Protein AF-A0A7L1L6F2-F1 (afdb_monomer)

Structure (mmCIF, N/CA/C/O backbone):
data_AF-A0A7L1L6F2-F1
#
_entry.id   AF-A0A7L1L6F2-F1
#
loop_
_atom_site.group_PDB
_atom_site.id
_atom_site.type_symbol
_atom_site.label_atom_id
_atom_site.label_alt_id
_atom_site.label_comp_id
_atom_site.label_asym_id
_atom_site.label_entity_id
_atom_site.label_seq_id
_atom_site.pdbx_PDB_ins_code
_atom_site.Cartn_x
_atom_site.Cartn_y
_atom_site.Cartn_z
_atom_site.occupancy
_atom_site.B_iso_or_equiv
_atom_site.auth_seq_id
_atom_site.auth_comp_id
_atom_site.auth_asym_id
_atom_site.auth_atom_id
_atom_site.pdbx_PDB_model_num
ATOM 1 N N . MET A 1 1 ? -15.639 22.897 21.243 1.00 47.16 1 MET A N 1
ATOM 2 C CA . MET A 1 1 ? -14.923 21.996 20.314 1.00 47.16 1 MET A CA 1
ATOM 3 C C . MET A 1 1 ? -15.946 21.090 19.647 1.00 47.16 1 MET A C 1
ATOM 5 O O . MET A 1 1 ? -16.342 20.098 20.244 1.00 47.16 1 MET A O 1
ATOM 9 N N . ASN A 1 2 ? -16.419 21.458 18.453 1.00 50.44 2 ASN A N 1
ATOM 10 C CA . ASN A 1 2 ? -17.151 20.529 17.593 1.00 50.44 2 ASN A CA 1
ATOM 11 C C . ASN A 1 2 ? -16.120 19.542 17.054 1.00 50.44 2 ASN A C 1
ATOM 13 O O . ASN A 1 2 ? -15.313 19.878 16.195 1.00 50.44 2 ASN A O 1
ATOM 17 N N . ARG A 1 3 ? -16.060 18.364 17.671 1.00 57.56 3 ARG A N 1
ATOM 18 C CA . ARG A 1 3 ? -15.198 17.270 17.237 1.00 57.56 3 ARG A CA 1
ATOM 19 C C . ARG A 1 3 ? -15.911 16.624 16.054 1.00 57.56 3 ARG A C 1
ATOM 21 O O . ARG A 1 3 ? -16.627 15.644 16.218 1.00 57.56 3 ARG A O 1
ATOM 28 N N . GLU A 1 4 ? -15.804 17.263 14.897 1.00 48.03 4 GLU A N 1
ATOM 29 C CA . GLU A 1 4 ? -16.273 16.729 13.623 1.00 48.03 4 GLU A CA 1
ATOM 30 C C . GLU A 1 4 ? -15.482 15.441 13.371 1.00 48.03 4 GLU A C 1
ATOM 32 O O . GLU A 1 4 ? -14.324 15.456 12.958 1.00 48.03 4 GLU A O 1
ATOM 37 N N . GLY A 1 5 ? -16.074 14.316 13.777 1.00 49.31 5 GLY A N 1
ATOM 38 C CA . GLY A 1 5 ? -15.538 12.980 13.591 1.00 49.31 5 GLY A CA 1
ATOM 39 C C . GLY A 1 5 ? -15.503 12.645 12.108 1.00 49.31 5 GLY A C 1
ATOM 40 O O . GLY A 1 5 ? -16.458 12.106 11.560 1.00 49.31 5 GLY A O 1
ATOM 41 N N . VAL A 1 6 ? -14.388 12.968 11.462 1.00 51.19 6 VAL A N 1
ATOM 42 C CA . VAL A 1 6 ? -13.98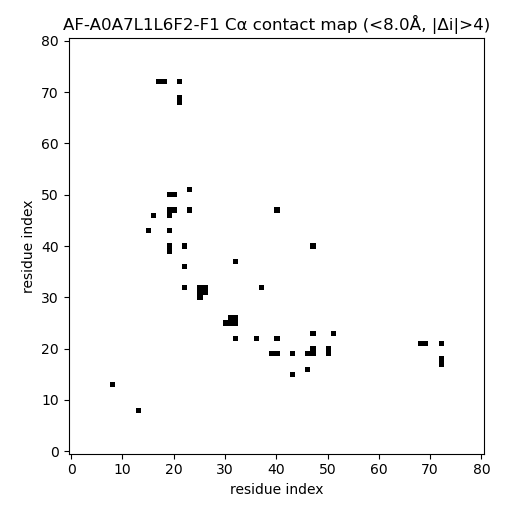3 12.385 10.178 1.00 51.19 6 VAL A CA 1
ATOM 43 C C . VAL A 1 6 ? -13.725 10.886 10.448 1.00 51.19 6 VAL A C 1
ATOM 45 O O . VAL A 1 6 ? -13.224 10.545 11.521 1.00 51.19 6 VAL A O 1
ATOM 48 N N . PRO A 1 7 ? -14.187 9.972 9.576 1.00 51.44 7 PRO A N 1
ATOM 49 C CA . PRO A 1 7 ? -14.794 8.704 9.968 1.00 51.44 7 PRO A CA 1
ATOM 50 C C . PRO A 1 7 ? -13.796 7.772 10.653 1.00 51.44 7 PRO A C 1
ATOM 52 O O . PRO A 1 7 ? -12.629 7.711 10.267 1.00 51.44 7 PRO A O 1
ATOM 55 N N . GLY A 1 8 ? -14.294 7.034 11.648 1.00 53.09 8 GLY A N 1
ATOM 56 C CA . GLY A 1 8 ? -13.567 6.053 12.449 1.00 53.09 8 GLY A CA 1
ATOM 57 C C . GLY A 1 8 ? -12.914 4.949 11.626 1.00 53.09 8 GLY A C 1
ATOM 58 O O . GLY A 1 8 ? -13.443 3.850 11.530 1.00 53.09 8 GLY A O 1
ATOM 59 N N . LYS A 1 9 ? -11.745 5.250 11.066 1.00 57.09 9 LYS A N 1
ATOM 60 C CA . LYS A 1 9 ? -10.778 4.254 10.628 1.00 57.09 9 LYS A CA 1
ATOM 61 C C . LYS A 1 9 ? -9.879 3.953 11.806 1.00 57.09 9 LYS A C 1
ATOM 63 O O . LYS A 1 9 ? -9.250 4.861 12.357 1.00 57.09 9 LYS A O 1
ATOM 68 N N . SER A 1 10 ? -9.855 2.692 12.204 1.00 75.56 10 SER A N 1
ATOM 69 C CA . SER A 1 10 ? -9.003 2.227 13.293 1.00 75.56 10 SER A CA 1
ATOM 70 C C . SER A 1 10 ? -7.531 2.542 12.974 1.00 75.56 10 SER A C 1
ATOM 72 O O . SER A 1 10 ? -7.168 2.617 11.795 1.00 75.56 10 SER A O 1
ATOM 74 N N . PRO A 1 11 ? -6.652 2.725 13.977 1.00 75.50 11 PRO A N 1
ATOM 75 C CA . PRO A 1 11 ? -5.219 2.954 13.741 1.00 75.50 11 PRO A CA 1
ATOM 76 C C . PRO A 1 11 ? -4.602 1.875 12.834 1.00 75.50 11 PRO A C 1
ATOM 78 O O . PRO A 1 11 ? -3.759 2.170 11.991 1.00 75.50 11 PRO A O 1
ATOM 81 N N . GLU A 1 12 ? -5.112 0.648 12.932 1.00 81.81 12 GLU A N 1
ATOM 82 C CA . GLU A 1 12 ? -4.769 -0.470 12.056 1.00 81.81 12 GLU A CA 1
ATOM 83 C C . GLU A 1 12 ? -5.143 -0.227 10.585 1.00 81.81 12 GLU A C 1
ATOM 85 O O . GLU A 1 12 ? -4.333 -0.454 9.689 1.00 81.81 12 GLU A O 1
ATOM 90 N N . GLU A 1 13 ? -6.333 0.303 10.306 1.00 83.25 13 GLU A N 1
ATOM 91 C CA . GLU A 1 13 ? -6.749 0.620 8.938 1.00 83.25 13 GLU A CA 1
ATOM 92 C C . GLU A 1 13 ? -5.913 1.753 8.347 1.00 83.25 13 GLU A C 1
ATOM 94 O O . GLU A 1 13 ? -5.538 1.685 7.176 1.00 83.25 13 GLU A O 1
ATOM 99 N N . MET A 1 14 ? -5.572 2.773 9.145 1.00 82.12 14 MET A N 1
ATOM 100 C CA . MET A 1 14 ? -4.642 3.815 8.701 1.00 82.12 14 MET A CA 1
ATOM 101 C C . MET A 1 14 ? -3.281 3.221 8.344 1.00 82.12 14 MET A C 1
ATOM 103 O O . MET A 1 14 ? -2.768 3.522 7.264 1.00 82.12 14 MET A O 1
ATOM 107 N N . TYR A 1 15 ? -2.744 2.339 9.191 1.00 84.56 15 TYR A N 1
ATOM 108 C CA . TYR A 1 15 ? -1.494 1.634 8.922 1.00 84.56 15 TYR A CA 1
ATOM 109 C C . TYR A 1 15 ? -1.573 0.824 7.625 1.00 84.56 15 TYR A C 1
ATOM 111 O O . TYR A 1 15 ? -0.697 0.948 6.770 1.00 84.56 15 TYR A O 1
ATOM 119 N N . ILE A 1 16 ? -2.649 0.057 7.419 1.00 89.75 16 ILE A N 1
ATOM 120 C CA . ILE A 1 16 ? -2.854 -0.720 6.190 1.00 89.75 16 ILE A CA 1
ATOM 121 C C . ILE A 1 16 ? -2.903 0.203 4.974 1.00 89.75 16 ILE A C 1
ATOM 123 O O . ILE A 1 16 ? -2.206 -0.039 3.986 1.00 89.75 16 ILE A O 1
ATOM 127 N N . GLN A 1 17 ? -3.685 1.284 5.035 1.00 86.44 17 GLN A N 1
ATOM 128 C CA . GLN A 1 17 ? -3.781 2.232 3.932 1.00 86.44 17 GLN A CA 1
ATOM 129 C C . GLN A 1 17 ? -2.421 2.870 3.622 1.00 86.44 17 GLN A C 1
ATOM 131 O O . GLN A 1 17 ? -2.025 2.907 2.456 1.00 86.44 17 GLN A O 1
ATOM 136 N N . GLN A 1 18 ? -1.695 3.337 4.636 1.00 83.50 18 GLN A N 1
ATOM 137 C CA . GLN A 1 18 ? -0.380 3.953 4.464 1.00 83.50 18 GLN A CA 1
ATOM 138 C C . GLN A 1 18 ? 0.641 2.958 3.911 1.00 83.50 18 GLN A C 1
ATOM 140 O O . GLN A 1 18 ? 1.310 3.260 2.923 1.00 83.50 18 GLN A O 1
ATOM 145 N N . LYS A 1 19 ? 0.711 1.750 4.475 1.00 8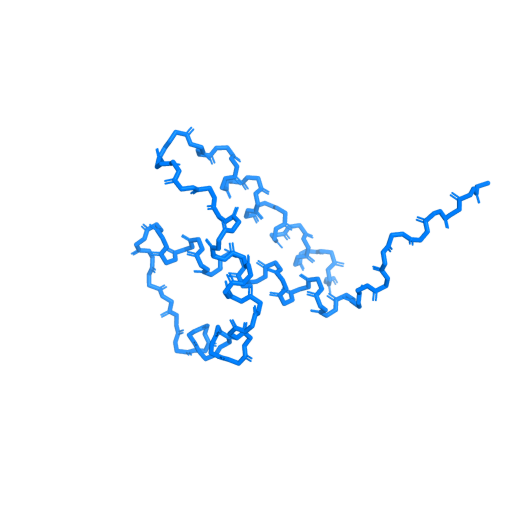8.06 19 LYS A N 1
ATOM 146 C CA . LYS A 1 19 ? 1.634 0.702 4.038 1.00 88.06 19 LYS A CA 1
ATOM 147 C C . LYS A 1 19 ? 1.372 0.286 2.598 1.00 88.06 19 LYS A C 1
ATOM 149 O O . LYS A 1 19 ? 2.299 0.282 1.796 1.00 88.06 19 LYS A O 1
ATOM 154 N N . VAL A 1 20 ? 0.116 0.028 2.222 1.00 90.69 20 VAL A N 1
ATOM 155 C CA . VAL A 1 20 ? -0.243 -0.264 0.823 1.00 90.69 20 VAL A CA 1
ATOM 156 C C . VAL A 1 20 ? 0.241 0.851 -0.107 1.00 90.69 20 VAL A C 1
ATOM 158 O O . VAL A 1 20 ? 0.841 0.563 -1.142 1.00 90.69 20 VAL A O 1
ATOM 161 N N . ARG A 1 21 ? 0.036 2.119 0.269 1.00 86.62 21 ARG A N 1
ATOM 162 C CA . ARG A 1 21 ? 0.467 3.267 -0.537 1.00 86.62 21 ARG A CA 1
ATOM 163 C C . ARG A 1 21 ? 1.975 3.283 -0.762 1.00 86.62 21 ARG A C 1
ATOM 165 O O . ARG A 1 21 ? 2.421 3.446 -1.895 1.00 86.62 21 ARG A O 1
ATOM 172 N N . VAL A 1 22 ? 2.743 3.115 0.313 1.00 85.31 22 VAL A N 1
ATOM 173 C CA . VAL A 1 22 ? 4.210 3.121 0.278 1.00 85.31 22 VAL A CA 1
ATOM 174 C C . VAL A 1 22 ? 4.726 1.969 -0.575 1.00 85.31 22 VAL A C 1
ATOM 176 O O . VAL A 1 22 ? 5.569 2.186 -1.439 1.00 85.31 22 VAL A O 1
ATOM 179 N N . LEU A 1 23 ? 4.175 0.766 -0.412 1.00 89.56 23 LEU A N 1
ATOM 180 C CA . LEU A 1 23 ? 4.607 -0.401 -1.178 1.00 89.56 23 LEU A CA 1
ATOM 181 C C . LEU A 1 23 ? 4.273 -0.293 -2.674 1.00 89.56 23 LEU A C 1
ATOM 183 O O . LEU A 1 23 ? 5.097 -0.644 -3.520 1.00 89.56 23 LEU A O 1
ATOM 187 N N . LEU A 1 24 ? 3.087 0.218 -3.025 1.00 87.31 24 LEU A N 1
ATOM 188 C CA . LEU A 1 24 ? 2.747 0.506 -4.423 1.00 87.31 24 LEU A CA 1
ATOM 189 C C . LEU A 1 24 ? 3.684 1.552 -5.016 1.00 87.31 24 LEU A C 1
ATOM 191 O O . LEU A 1 24 ? 4.049 1.457 -6.189 1.00 87.31 24 LEU A O 1
ATOM 195 N N . MET A 1 25 ? 4.103 2.518 -4.202 1.00 81.75 25 MET A N 1
ATOM 196 C CA . MET A 1 25 ? 5.033 3.533 -4.649 1.00 81.75 25 MET A CA 1
ATOM 197 C C . MET A 1 25 ? 6.454 2.999 -4.838 1.00 81.75 25 MET A C 1
ATOM 199 O O . MET A 1 25 ? 7.060 3.242 -5.876 1.00 81.75 25 MET A O 1
ATOM 203 N N . LEU A 1 26 ? 6.973 2.224 -3.885 1.00 83.88 26 LEU A N 1
ATOM 204 C CA . LEU A 1 26 ? 8.265 1.545 -4.009 1.00 83.88 26 LEU A CA 1
ATOM 205 C C . LEU A 1 26 ? 8.321 0.722 -5.299 1.00 83.88 26 LEU A C 1
ATOM 207 O O . LEU A 1 26 ? 9.251 0.873 -6.089 1.00 83.88 26 LEU A O 1
ATOM 211 N N . ARG A 1 27 ? 7.263 -0.047 -5.575 1.00 85.50 27 ARG A N 1
ATOM 212 C CA . ARG A 1 27 ? 7.130 -0.802 -6.824 1.00 85.50 27 ARG A CA 1
ATOM 213 C C . ARG A 1 27 ? 7.150 0.100 -8.058 1.00 85.50 27 ARG A C 1
ATOM 215 O O . ARG A 1 27 ? 7.800 -0.231 -9.044 1.00 85.50 27 ARG A O 1
ATOM 222 N N . LYS A 1 28 ? 6.463 1.247 -8.013 1.00 81.31 28 LYS A N 1
ATOM 223 C CA . LYS A 1 28 ? 6.444 2.231 -9.108 1.00 81.31 28 LYS A CA 1
ATOM 224 C C . LYS A 1 28 ? 7.818 2.878 -9.337 1.00 81.31 28 LYS A C 1
ATOM 226 O O . LYS A 1 28 ? 8.134 3.216 -10.473 1.00 81.31 28 LYS A O 1
ATOM 231 N N . MET A 1 29 ? 8.641 3.015 -8.295 1.00 77.94 29 MET A N 1
ATOM 232 C CA . MET A 1 29 ? 10.034 3.482 -8.392 1.00 77.94 29 MET A CA 1
ATOM 233 C C . MET A 1 29 ? 11.010 2.407 -8.885 1.00 77.94 29 MET A C 1
ATOM 235 O O . MET A 1 29 ? 12.191 2.697 -9.049 1.00 77.94 29 MET A O 1
ATOM 239 N N . GLY A 1 30 ? 10.544 1.178 -9.128 1.00 81.50 30 GLY A N 1
ATOM 240 C CA . GLY A 1 30 ? 11.400 0.055 -9.511 1.00 81.50 30 GLY A CA 1
ATOM 241 C C . GLY A 1 30 ? 12.129 -0.599 -8.334 1.00 81.50 30 GLY A C 1
ATOM 242 O O . GLY A 1 30 ? 13.024 -1.412 -8.554 1.00 81.50 30 GLY A O 1
ATOM 243 N N . SER A 1 31 ? 11.756 -0.275 -7.091 1.00 84.81 31 SER A N 1
ATOM 244 C CA . SER A 1 31 ? 12.244 -0.992 -5.914 1.00 84.81 31 SER A CA 1
ATOM 245 C C . SER A 1 31 ? 11.588 -2.367 -5.822 1.00 84.81 31 SER A C 1
ATOM 247 O O . SER A 1 31 ? 10.381 -2.517 -6.034 1.00 84.81 31 SER A O 1
ATOM 249 N N . ASN A 1 32 ? 12.381 -3.371 -5.452 1.00 87.44 32 ASN A N 1
ATOM 250 C CA . ASN A 1 32 ? 11.871 -4.712 -5.196 1.00 87.44 32 ASN A CA 1
ATOM 251 C C . ASN A 1 32 ? 11.150 -4.756 -3.849 1.00 87.44 32 ASN A C 1
ATOM 253 O O . ASN A 1 32 ? 11.630 -4.202 -2.861 1.00 87.44 32 ASN A O 1
ATOM 257 N N . LEU A 1 33 ? 10.014 -5.443 -3.827 1.00 87.81 33 LEU A N 1
ATOM 258 C CA . LEU A 1 33 ? 9.279 -5.755 -2.609 1.00 87.81 33 LEU A CA 1
ATOM 259 C C . LEU A 1 33 ? 9.663 -7.162 -2.143 1.00 87.8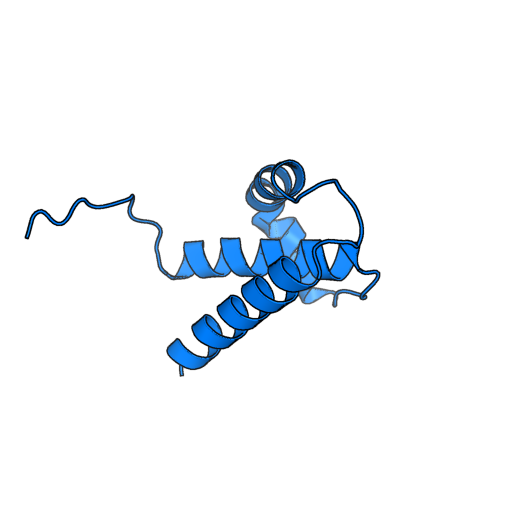1 33 LEU A C 1
ATOM 261 O O . LEU A 1 33 ? 9.929 -8.042 -2.960 1.00 87.81 33 LEU A O 1
ATOM 265 N N . THR A 1 34 ? 9.688 -7.385 -0.836 1.00 92.62 34 THR A N 1
ATOM 266 C CA . THR A 1 34 ? 9.877 -8.713 -0.242 1.00 92.62 34 THR A CA 1
ATOM 267 C C . THR A 1 34 ? 8.606 -9.555 -0.358 1.00 92.62 34 THR A C 1
ATOM 269 O O . THR A 1 34 ? 7.498 -9.031 -0.483 1.00 92.62 34 THR A O 1
ATOM 272 N N . ALA A 1 35 ? 8.744 -10.878 -0.236 1.00 90.44 35 ALA A N 1
ATOM 273 C CA . ALA A 1 35 ? 7.615 -11.808 -0.309 1.00 90.44 35 ALA A CA 1
ATOM 274 C C . ALA A 1 35 ? 6.479 -11.459 0.676 1.00 90.44 35 ALA A C 1
ATOM 276 O O . ALA A 1 35 ? 5.304 -11.542 0.316 1.00 90.44 35 ALA A O 1
ATOM 277 N N . SER A 1 36 ? 6.820 -11.003 1.887 1.00 91.50 36 SER A N 1
ATOM 278 C CA . SER A 1 36 ? 5.843 -10.578 2.898 1.00 91.50 36 SER A CA 1
ATOM 279 C C . SER A 1 36 ? 5.091 -9.305 2.498 1.00 91.50 36 SER A C 1
ATOM 281 O O . SER A 1 36 ? 3.909 -9.158 2.800 1.00 91.50 36 SER A O 1
ATOM 283 N N . GLU A 1 37 ? 5.744 -8.372 1.807 1.00 91.69 37 GLU A N 1
ATOM 284 C CA . GLU A 1 37 ? 5.115 -7.144 1.306 1.00 91.69 37 GLU A CA 1
ATOM 285 C C . GLU A 1 37 ? 4.216 -7.426 0.099 1.00 91.69 37 GLU A C 1
ATOM 287 O O . GLU A 1 37 ? 3.124 -6.868 -0.019 1.00 91.69 37 GLU A O 1
ATOM 292 N N . GLU A 1 38 ? 4.640 -8.333 -0.780 1.00 91.75 38 GLU A N 1
ATOM 293 C CA . GLU A 1 38 ? 3.809 -8.810 -1.882 1.00 91.75 38 GLU A CA 1
ATOM 294 C C . GLU A 1 38 ? 2.576 -9.566 -1.384 1.00 91.75 38 GLU A C 1
ATOM 296 O O . GLU A 1 38 ? 1.485 -9.404 -1.933 1.00 91.75 38 GLU A O 1
ATOM 301 N N . GLU A 1 39 ? 2.726 -10.374 -0.336 1.00 93.81 39 GLU A N 1
ATOM 302 C CA . GLU A 1 39 ? 1.606 -11.021 0.341 1.00 93.81 39 GLU A CA 1
ATOM 303 C C . GLU A 1 39 ? 0.679 -9.999 1.003 1.00 93.81 39 GLU A C 1
ATOM 305 O O . GLU A 1 39 ? -0.531 -10.070 0.808 1.00 93.81 39 GLU A O 1
ATOM 310 N N . PHE A 1 40 ? 1.221 -8.985 1.682 1.00 93.12 40 PHE A N 1
ATOM 311 C CA . PHE A 1 40 ? 0.426 -7.904 2.270 1.00 93.12 40 PHE A CA 1
ATOM 312 C C . PHE A 1 40 ? -0.446 -7.199 1.221 1.00 93.12 40 PHE A C 1
ATOM 314 O O . PHE A 1 40 ? -1.633 -6.959 1.436 1.00 93.12 40 PHE A O 1
ATOM 321 N N . LEU A 1 41 ? 0.113 -6.915 0.046 1.00 92.62 41 LEU A N 1
ATOM 322 C CA . LEU A 1 41 ? -0.624 -6.289 -1.054 1.00 92.62 41 LEU A CA 1
ATOM 323 C C . LEU A 1 41 ? -1.682 -7.217 -1.656 1.00 92.62 41 LEU A C 1
ATOM 325 O O . LEU A 1 41 ? -2.731 -6.735 -2.079 1.00 92.62 41 LEU A O 1
ATOM 329 N N . ARG A 1 42 ? -1.437 -8.534 -1.671 1.00 92.94 42 ARG A N 1
ATOM 330 C CA . ARG A 1 42 ? -2.437 -9.535 -2.071 1.00 92.94 42 ARG A CA 1
ATOM 331 C C . ARG A 1 42 ? -3.584 -9.616 -1.063 1.00 92.94 42 ARG A C 1
ATOM 333 O O . ARG A 1 42 ? -4.740 -9.571 -1.473 1.00 92.94 42 ARG A O 1
ATOM 340 N N . THR A 1 43 ? -3.283 -9.656 0.233 1.00 95.12 43 THR A N 1
ATOM 341 C CA . THR A 1 43 ? -4.282 -9.678 1.314 1.00 95.12 43 THR A CA 1
ATOM 342 C C . THR A 1 43 ? -5.166 -8.432 1.289 1.00 95.12 43 THR A C 1
ATOM 344 O O . THR A 1 43 ? -6.382 -8.527 1.428 1.00 95.12 43 THR A O 1
ATOM 347 N N . TYR A 1 44 ? -4.578 -7.263 1.023 1.00 93.25 44 TYR A N 1
ATOM 348 C CA . TYR A 1 44 ? -5.291 -5.984 0.966 1.00 93.25 44 TYR A CA 1
ATOM 349 C C . TYR A 1 44 ? -5.527 -5.487 -0.468 1.00 93.25 44 TYR A C 1
ATOM 351 O O . TYR A 1 44 ? -5.538 -4.279 -0.725 1.00 93.25 44 TYR A O 1
ATOM 359 N N . ALA A 1 45 ? -5.779 -6.404 -1.409 1.00 91.19 45 ALA A N 1
ATOM 360 C CA . ALA A 1 45 ? -5.981 -6.086 -2.826 1.00 91.19 45 ALA A CA 1
ATOM 361 C C . ALA A 1 45 ? -7.114 -5.068 -3.082 1.00 91.19 45 ALA A C 1
ATOM 363 O O . ALA A 1 45 ? -7.044 -4.275 -4.025 1.00 91.19 45 ALA A O 1
ATOM 364 N N . GLY A 1 46 ? -8.152 -5.041 -2.238 1.00 90.50 46 GLY A N 1
ATOM 365 C CA . GLY A 1 46 ? -9.222 -4.037 -2.325 1.00 90.50 46 GLY A CA 1
ATOM 366 C C . GLY A 1 46 ? -8.713 -2.611 -2.085 1.00 90.50 46 GLY A C 1
ATOM 367 O O . GLY A 1 46 ? -9.033 -1.687 -2.835 1.00 90.50 46 GLY A O 1
ATOM 368 N N . VAL A 1 47 ? -7.840 -2.442 -1.089 1.00 89.94 47 VAL A N 1
ATOM 369 C CA . VAL A 1 47 ? -7.188 -1.161 -0.786 1.00 89.94 47 VAL A CA 1
ATOM 370 C C . VAL A 1 47 ? -6.188 -0.803 -1.884 1.00 89.94 47 VAL A C 1
ATOM 372 O O . VAL A 1 47 ? -6.125 0.355 -2.296 1.00 89.94 47 VAL A O 1
ATOM 375 N N . VAL A 1 48 ? -5.455 -1.797 -2.395 1.00 89.62 48 VAL A N 1
ATOM 376 C CA . VAL A 1 48 ? -4.518 -1.629 -3.512 1.00 89.62 48 VAL A CA 1
ATOM 377 C C . VAL A 1 48 ? -5.214 -1.035 -4.726 1.00 89.62 48 VAL A C 1
ATOM 379 O O . VAL A 1 48 ? -4.771 -0.005 -5.214 1.00 89.62 48 VAL A O 1
ATOM 382 N N . ASN A 1 49 ? -6.320 -1.623 -5.184 1.00 87.69 49 ASN A N 1
ATOM 383 C CA . ASN A 1 49 ? -7.034 -1.132 -6.366 1.00 87.69 49 ASN A CA 1
ATOM 384 C C . ASN A 1 49 ? -7.565 0.294 -6.178 1.00 87.69 49 ASN A C 1
ATOM 386 O O . ASN A 1 49 ? -7.450 1.130 -7.077 1.00 87.69 49 ASN A O 1
ATOM 390 N N . SER A 1 50 ? -8.093 0.590 -4.987 1.00 87.44 50 SER A N 1
ATOM 391 C CA . SER A 1 50 ? -8.586 1.928 -4.657 1.00 87.44 50 SER A CA 1
ATOM 392 C C . SER A 1 50 ? -7.466 2.970 -4.703 1.00 87.44 50 SER A C 1
ATOM 394 O O . SER A 1 50 ? -7.645 4.044 -5.277 1.00 87.44 50 SER A O 1
ATOM 396 N N . GLN A 1 51 ? -6.297 2.652 -4.144 1.00 82.75 51 GLN A N 1
ATOM 397 C CA . GLN A 1 51 ? -5.165 3.574 -4.094 1.00 82.75 51 GLN A CA 1
ATOM 398 C C . GLN A 1 51 ? -4.390 3.651 -5.405 1.00 82.75 51 GLN A C 1
ATOM 400 O O . GLN A 1 51 ? -3.894 4.720 -5.739 1.00 82.75 51 GLN A O 1
ATOM 405 N N . LEU A 1 52 ? -4.321 2.563 -6.173 1.00 82.44 52 LEU A N 1
ATOM 406 C CA . LEU A 1 52 ? -3.641 2.508 -7.466 1.00 82.44 52 LEU A CA 1
ATOM 407 C C . LEU A 1 52 ? -4.222 3.518 -8.459 1.00 82.44 52 LEU A C 1
ATOM 409 O O . LEU A 1 52 ? -3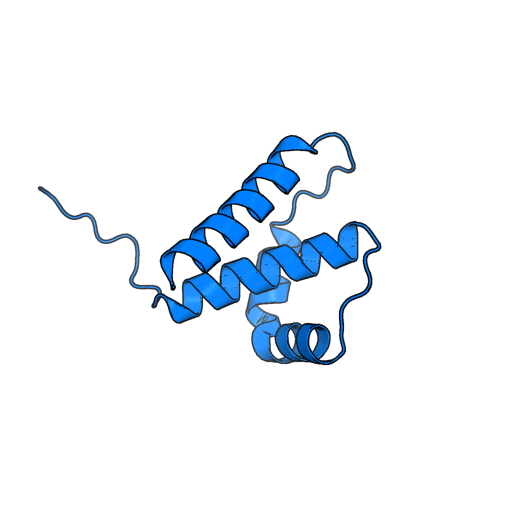.468 4.160 -9.180 1.00 82.44 52 LEU A O 1
ATOM 413 N N . SER A 1 53 ? -5.544 3.707 -8.445 1.00 79.50 53 SER A N 1
ATOM 414 C CA . SER A 1 53 ? -6.213 4.713 -9.283 1.00 79.50 53 SER A CA 1
ATOM 415 C C . SER A 1 53 ? -6.041 6.147 -8.766 1.00 79.50 53 SER A C 1
ATOM 417 O O . SER A 1 53 ? -6.196 7.095 -9.527 1.00 79.50 53 SER A O 1
ATOM 419 N N . GLN A 1 54 ? -5.733 6.316 -7.476 1.00 73.94 54 GLN A N 1
ATOM 420 C CA . GLN A 1 54 ? -5.494 7.620 -6.840 1.00 73.94 54 GLN A CA 1
ATOM 421 C C . GLN A 1 54 ? -4.016 8.024 -6.855 1.00 73.94 54 GLN A C 1
ATOM 423 O O . GLN A 1 54 ? -3.684 9.177 -6.582 1.00 73.94 54 GLN A O 1
ATOM 428 N N . LEU A 1 55 ? -3.119 7.078 -7.138 1.00 71.00 55 LEU A N 1
ATOM 429 C CA . LEU A 1 55 ? -1.698 7.343 -7.274 1.00 71.00 55 LEU A CA 1
ATOM 430 C C . LEU A 1 55 ? -1.494 8.292 -8.465 1.00 71.00 55 LEU A C 1
ATOM 432 O O . LEU A 1 55 ? -1.984 8.007 -9.560 1.00 71.00 55 LEU A O 1
ATOM 436 N N . PRO A 1 56 ? -0.768 9.409 -8.283 1.00 63.03 56 PRO A N 1
ATOM 437 C CA . PRO A 1 56 ? -0.564 10.371 -9.354 1.00 63.03 56 PRO A CA 1
ATOM 438 C C . PRO A 1 56 ? 0.098 9.678 -10.549 1.00 63.03 56 PRO A C 1
ATOM 440 O O . PRO A 1 56 ? 1.149 9.040 -10.423 1.00 63.03 56 PRO A O 1
ATOM 443 N N . GLN A 1 57 ? -0.550 9.756 -11.713 1.00 58.44 57 GLN A N 1
ATOM 444 C CA . GLN A 1 57 ? -0.087 9.110 -12.944 1.00 58.44 57 GLN A CA 1
ATOM 445 C C . GLN A 1 57 ? 1.085 9.857 -13.598 1.00 58.44 57 GLN A C 1
ATOM 447 O O . GLN 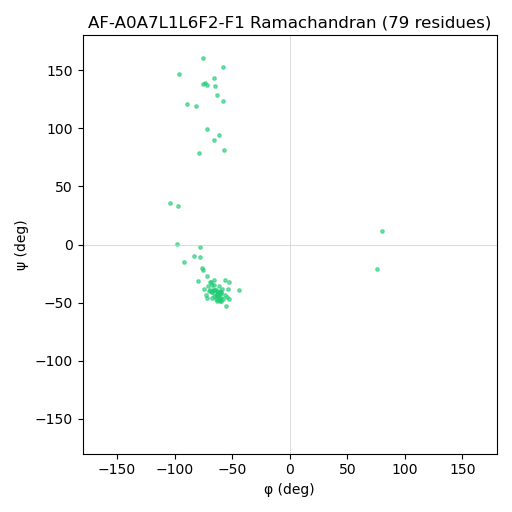A 1 57 ? 1.850 9.238 -14.332 1.00 58.44 57 GLN A O 1
ATOM 452 N N . HIS A 1 58 ? 1.290 11.142 -13.290 1.00 54.38 58 HIS A N 1
ATOM 453 C CA . HIS A 1 58 ? 2.339 11.955 -13.907 1.00 54.38 58 HIS A CA 1
ATOM 454 C C . HIS A 1 58 ? 3.705 11.723 -13.250 1.00 54.38 58 HIS A C 1
ATOM 456 O O . HIS A 1 58 ? 3.904 11.886 -12.047 1.00 54.38 58 HIS A O 1
ATOM 462 N N . SER A 1 59 ? 4.628 11.248 -14.074 1.00 50.16 59 SER A N 1
ATOM 463 C CA . SER A 1 59 ? 5.937 10.726 -13.717 1.00 50.16 59 SER A CA 1
ATOM 464 C C . SER A 1 59 ? 6.910 11.820 -13.262 1.00 50.16 59 SER A C 1
ATOM 466 O O . SER A 1 59 ? 7.050 12.847 -13.913 1.00 50.16 59 SER A O 1
ATOM 468 N N . ILE A 1 60 ? 7.661 11.524 -12.198 1.00 51.56 60 ILE A N 1
ATOM 469 C CA . ILE A 1 60 ? 9.045 11.986 -11.962 1.00 51.56 60 ILE A CA 1
ATOM 470 C C . ILE A 1 60 ? 9.260 13.451 -11.516 1.00 51.56 60 ILE A C 1
ATOM 472 O O . ILE A 1 60 ? 10.247 13.696 -10.833 1.00 51.56 60 ILE A O 1
ATOM 476 N N . ASP A 1 61 ? 8.333 14.387 -11.730 1.00 50.41 61 ASP A N 1
ATOM 477 C CA . ASP A 1 61 ? 8.480 15.778 -11.228 1.00 50.41 61 ASP A CA 1
ATOM 478 C C . ASP A 1 61 ? 8.055 15.964 -9.747 1.00 50.41 61 ASP A C 1
ATOM 480 O O . ASP A 1 61 ? 8.329 16.973 -9.110 1.00 50.41 61 ASP A O 1
ATOM 484 N N . GLN A 1 62 ? 7.418 14.956 -9.140 1.00 51.69 62 GLN A N 1
ATOM 485 C CA . GLN A 1 62 ? 6.830 15.038 -7.791 1.00 51.69 62 GLN A CA 1
ATOM 486 C C . GLN A 1 62 ? 7.711 14.479 -6.658 1.00 51.69 62 GLN A C 1
ATOM 488 O O . GLN A 1 62 ? 7.181 13.935 -5.689 1.00 51.69 62 GLN A O 1
ATOM 493 N N . GLY A 1 63 ? 9.042 14.594 -6.747 1.00 55.00 63 GLY A N 1
ATOM 494 C CA . GLY A 1 63 ? 9.987 14.133 -5.706 1.00 55.00 63 GLY A CA 1
ATOM 495 C C . GLY A 1 63 ? 9.570 14.497 -4.269 1.00 55.00 63 GLY A C 1
ATOM 496 O O . GLY A 1 63 ? 9.633 13.664 -3.368 1.00 55.00 63 GLY A O 1
ATOM 497 N N . GLU A 1 64 ? 9.030 15.702 -4.087 1.00 56.59 64 GLU A N 1
ATOM 498 C CA . GLU A 1 64 ? 8.499 16.232 -2.822 1.00 56.59 64 GLU A CA 1
ATOM 499 C C . GLU A 1 64 ? 7.327 15.424 -2.241 1.00 56.59 64 GLU A C 1
ATOM 501 O O . GLU A 1 64 ? 7.295 15.143 -1.043 1.00 56.59 64 GLU A O 1
ATOM 506 N N . TYR A 1 65 ? 6.370 14.992 -3.070 1.00 60.12 65 TYR A N 1
ATOM 507 C CA . TYR A 1 65 ? 5.202 14.246 -2.584 1.00 60.12 65 TYR A CA 1
ATOM 508 C C . TYR A 1 65 ? 5.600 12.847 -2.098 1.00 60.12 65 TYR A C 1
ATOM 510 O O . TYR A 1 65 ? 5.033 12.317 -1.140 1.00 60.12 65 TYR A O 1
ATOM 518 N N . TRP A 1 66 ? 6.617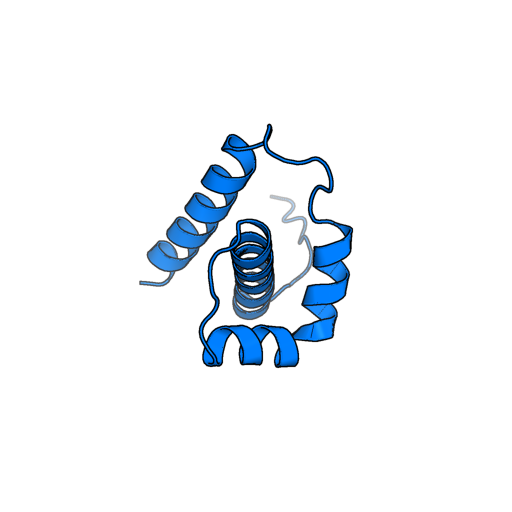 12.265 -2.735 1.00 60.47 66 TRP A N 1
ATOM 519 C CA . TRP A 1 66 ? 7.151 10.949 -2.400 1.00 60.47 66 TRP A CA 1
ATOM 520 C C . TRP A 1 66 ? 7.954 10.964 -1.104 1.00 60.47 66 TRP A C 1
ATOM 522 O O . TRP A 1 66 ? 7.754 10.098 -0.252 1.00 60.47 66 TRP A O 1
ATOM 532 N N . VAL A 1 67 ? 8.801 11.980 -0.921 1.00 64.00 67 VAL A N 1
ATOM 533 C CA . VAL A 1 67 ? 9.552 12.184 0.322 1.00 64.00 67 VAL A CA 1
ATOM 534 C C . VAL A 1 67 ? 8.602 12.511 1.466 1.00 64.00 67 VAL A C 1
ATOM 536 O O . VAL A 1 67 ? 8.720 11.913 2.530 1.00 64.00 67 VAL A O 1
ATOM 539 N N . SER A 1 68 ? 7.616 13.384 1.250 1.00 64.50 68 SER A N 1
ATOM 540 C CA . SER A 1 68 ? 6.649 13.759 2.285 1.00 64.50 68 SER A CA 1
ATOM 541 C C . SER A 1 68 ? 5.816 12.562 2.757 1.00 64.50 68 SER A C 1
ATOM 543 O O . SER A 1 68 ? 5.638 12.362 3.958 1.00 64.50 68 SER A O 1
ATOM 545 N N . LEU A 1 69 ? 5.380 11.694 1.838 1.00 68.00 69 LEU A N 1
ATOM 546 C CA . LEU A 1 69 ? 4.615 10.498 2.188 1.00 68.00 69 LEU A CA 1
ATOM 547 C C . LEU A 1 69 ? 5.465 9.438 2.911 1.00 68.00 69 LEU A C 1
ATOM 549 O O . LEU A 1 69 ? 4.989 8.826 3.868 1.00 68.00 69 LEU A O 1
ATOM 553 N N . LEU A 1 70 ? 6.716 9.233 2.489 1.00 69.12 70 LEU A N 1
ATOM 554 C CA . LEU A 1 70 ? 7.649 8.347 3.190 1.00 69.12 70 LEU A CA 1
ATOM 555 C C . LEU A 1 70 ? 7.999 8.905 4.579 1.00 69.12 70 LEU A C 1
ATOM 557 O O . LEU A 1 70 ? 8.050 8.157 5.549 1.00 69.12 70 LEU A O 1
ATOM 561 N N . CYS A 1 71 ? 8.164 10.223 4.695 1.00 67.31 71 CYS A N 1
ATOM 562 C CA . CYS A 1 71 ? 8.406 10.915 5.958 1.00 67.31 71 CYS A CA 1
ATOM 563 C C . CYS A 1 71 ? 7.192 10.818 6.897 1.00 67.31 71 CYS A C 1
ATOM 565 O O . CYS A 1 71 ? 7.355 10.653 8.105 1.00 67.31 71 CYS A O 1
ATOM 567 N N . LEU A 1 72 ? 5.971 10.825 6.348 1.00 65.75 72 LEU A N 1
ATOM 568 C CA . LEU A 1 72 ? 4.748 10.558 7.102 1.00 65.75 72 LEU A CA 1
ATOM 569 C C . LEU A 1 72 ? 4.685 9.100 7.581 1.00 65.75 72 LEU A C 1
ATOM 571 O O . LEU A 1 72 ? 4.303 8.857 8.722 1.00 65.75 72 LEU A O 1
ATOM 575 N N . TYR A 1 73 ? 5.091 8.140 6.746 1.00 68.44 73 TYR A N 1
ATOM 576 C CA . TYR A 1 73 ? 5.178 6.730 7.134 1.00 68.44 73 TYR A CA 1
ATOM 577 C C . TYR A 1 73 ? 6.203 6.526 8.259 1.00 68.44 73 TYR A C 1
ATOM 579 O O . TYR A 1 73 ? 5.861 5.955 9.291 1.00 68.44 73 TYR A O 1
ATOM 587 N N . LEU A 1 74 ? 7.412 7.087 8.123 1.00 64.69 74 LEU A N 1
ATOM 588 C CA . LEU A 1 74 ? 8.410 7.076 9.196 1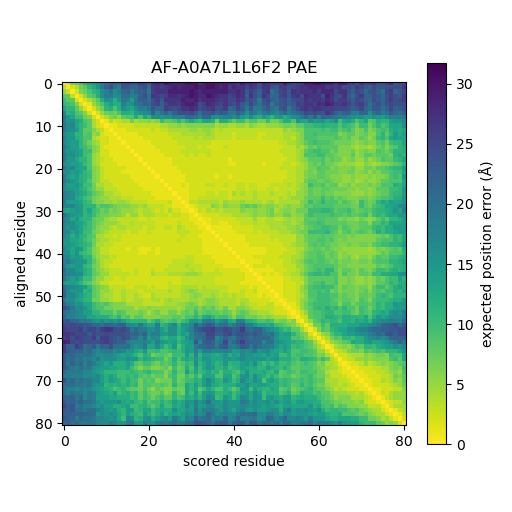.00 64.69 74 LEU A CA 1
ATOM 589 C C . LEU A 1 74 ? 7.889 7.788 10.452 1.00 64.69 74 LEU A C 1
ATOM 591 O O . LEU A 1 74 ? 8.092 7.284 11.550 1.00 64.69 74 LEU A O 1
ATOM 595 N N . SER A 1 75 ? 7.192 8.920 10.329 1.00 61.91 75 SER A N 1
ATOM 596 C CA . SER A 1 75 ? 6.583 9.599 11.484 1.00 61.91 75 SER A CA 1
ATOM 597 C C . SER A 1 75 ? 5.530 8.738 12.184 1.00 61.91 75 SER A C 1
ATOM 599 O O . SER A 1 75 ? 5.515 8.687 13.411 1.00 61.91 75 SER A O 1
ATOM 601 N N . CYS A 1 76 ? 4.680 8.026 11.439 1.00 54.72 76 CYS A N 1
ATOM 602 C CA . CYS A 1 76 ? 3.703 7.096 12.010 1.00 54.72 76 CYS A CA 1
ATOM 603 C C . CYS A 1 76 ? 4.372 5.909 12.713 1.00 54.72 76 CYS A C 1
ATOM 605 O O . CYS A 1 76 ? 3.923 5.505 13.782 1.00 54.72 76 CYS A O 1
ATOM 607 N N . GLU A 1 77 ? 5.456 5.378 12.150 1.00 59.91 77 GLU A N 1
ATOM 608 C CA . GLU A 1 77 ? 6.188 4.252 12.735 1.00 59.91 77 GLU A CA 1
ATOM 609 C C . GLU A 1 77 ? 6.954 4.668 14.006 1.00 59.91 77 GLU A C 1
ATOM 611 O O . GLU A 1 77 ? 6.979 3.9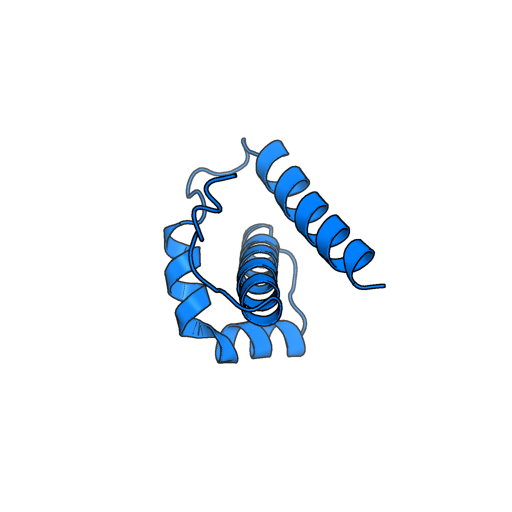25 14.984 1.00 59.91 77 GLU A O 1
ATOM 616 N N . ASN A 1 78 ? 7.488 5.896 14.050 1.00 54.41 78 ASN A N 1
ATOM 617 C CA . ASN A 1 78 ? 8.108 6.465 15.254 1.00 54.41 78 ASN A CA 1
ATOM 618 C C . ASN A 1 78 ? 7.086 6.839 16.343 1.00 54.41 78 ASN A C 1
ATOM 620 O O . ASN A 1 78 ? 7.431 6.815 17.517 1.00 54.41 78 ASN A O 1
ATOM 624 N N . ALA A 1 79 ? 5.838 7.160 15.987 1.00 51.25 79 ALA A N 1
ATOM 625 C CA . ALA A 1 79 ? 4.780 7.479 16.953 1.00 51.25 79 ALA A CA 1
ATOM 626 C C . ALA A 1 79 ? 4.165 6.240 17.639 1.00 51.25 79 ALA A C 1
ATOM 628 O O . ALA A 1 79 ? 3.393 6.378 18.586 1.00 51.25 79 ALA A O 1
ATOM 629 N N . GLN A 1 80 ? 4.469 5.034 17.150 1.00 51.28 80 GLN A N 1
ATOM 630 C CA . GLN A 1 80 ? 3.980 3.763 17.697 1.00 51.28 80 GLN A CA 1
ATOM 631 C C . GLN A 1 80 ? 4.994 3.073 18.633 1.00 51.28 80 GLN A C 1
ATOM 633 O O . GLN A 1 80 ? 4.695 1.990 19.137 1.00 51.28 80 GLN A O 1
ATOM 638 N N . LYS A 1 81 ? 6.168 3.677 18.865 1.00 48.28 81 LYS A N 1
ATOM 639 C CA . LYS A 1 81 ? 7.239 3.167 19.735 1.00 48.28 81 LYS A CA 1
ATOM 640 C C . LYS A 1 81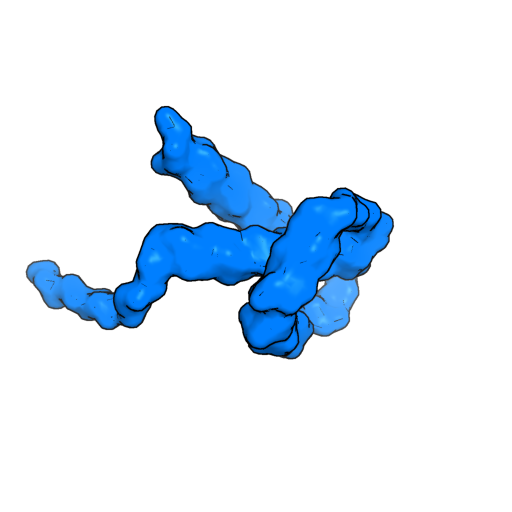 ? 7.396 4.032 20.981 1.00 48.28 81 LYS A C 1
ATOM 642 O O . LYS A 1 81 ? 7.687 3.444 22.045 1.00 48.28 81 LYS A O 1
#

Organism: Himantopus himantopus (NCBI:txid225398)

InterPro domains:
  IPR009428 Beta-catenin-interacting ICAT domain [PF06384] (1-63)
  IPR036911 Beta-catenin-interacting ICAT superfamily [G3DSA:1.10.10.490] (1-54)
  IPR036911 Beta-catenin-interacting ICAT superfamily [SSF81730] (7-67)

Sequence (81 aa):
MNREGVPGKSPEEMYIQQKVRVLLMLRKMGSNLTASEEEFLRTYAGVVNSQLSQLPQHSIDQGEYWVSLLCLYLSCENAQK

pLDDT: mean 73.55, std 15.76, range [47.16, 95.12]

Solvent-accessible surface area (backbone atoms only — not comparable to full-atom values): 5037 Å² total; per-residue (Å²): 131,87,78,77,75,72,75,94,64,51,73,66,53,50,48,51,55,52,49,47,51,52,54,56,46,39,47,73,73,70,44,85,75,53,73,70,54,54,47,50,45,60,77,42,40,72,58,42,57,60,46,61,76,67,47,80,83,76,76,85,82,54,60,66,62,54,51,52,52,52,51,49,50,52,49,54,60,61,73,75,110

Mean predicted aligned error: 9.63 Å

Radius of gyration: 14.03 Å; Cα contacts (8 Å, |Δi|>4): 28; chains: 1; bounding box: 29×34×34 Å

Nearest PDB structures (foldseek):
  1t08-assembly1_B  TM=9.766E-01  e=2.684E-04  Homo sapiens
  1m1e-assembly1_B  TM=8.598E-01  e=1.153E-04  Homo sapiens
  3n6a-assembly1_B  TM=4.458E-01  e=5.313E+00  Bos taurus

Secondary structure (DSSP, 8-state):
----------HHHHHHHHHHHHHHHHHHTTPPPPHHHHHHHHHTHHHHHHHHTTS--S-SS-HHHHHHHHHHHHHHHHTT-

Foldseek 3Di:
DPPPCPDDDDLVNVLLLLLLLLLVVCVVVVHDDDPVSVVSCVVVVVSNVVVVVVPDPDDDPPPVVNVVSVVVNVVSVVVVD